Protein AF-A0A821N895-F1 (afdb_monomer_lite)

Sequence (152 aa):
YIDDVFMTTNLINEEILQQLNETMKGDPNIKITITINQALEYLDPPPQNHPGQLKTTICYKSAWEPHILPYESDHPRYIHANIISTMLVRAARLCSTVEDFDMERLSAEMILLVNGYPPKFIHKHMKNFFIQYDAMNVWTELDIETYEQLHN

Foldseek 3Di:
DDDDDDDDDPDDPVVVVVVVVVVCVPDVVDDDDDDDDQWDPDPQPIWGDDPPDTFFAGDDDPPDDLDDQAPPDPDDPVVVLVLLLVQLLVLLQGGPALVSSVVSNVVSLVSNVVSPNDNVSNVVSNVVNCVVLVNVCSVVPVDGVSSVSSND

Structure (mmCIF, N/CA/C/O backbone):
data_AF-A0A821N895-F1
#
_entry.id   AF-A0A821N895-F1
#
loop_
_atom_site.group_PDB
_atom_site.id
_atom_site.type_symbol
_atom_site.label_atom_id
_atom_site.label_alt_id
_atom_site.label_comp_id
_atom_site.label_asym_id
_atom_site.label_entity_id
_atom_site.label_seq_id
_atom_site.pdbx_PDB_ins_code
_atom_site.Cartn_x
_atom_site.Cartn_y
_atom_site.Cartn_z
_atom_site.occupancy
_atom_site.B_iso_or_equiv
_atom_site.auth_seq_id
_atom_site.auth_comp_id
_atom_site.auth_asym_id
_atom_site.auth_atom_id
_atom_site.pdbx_PDB_model_num
ATOM 1 N N . TYR A 1 1 ? 3.156 -11.337 32.342 1.00 58.84 1 TYR A N 1
ATOM 2 C CA . TYR A 1 1 ? 3.005 -11.350 30.879 1.00 58.84 1 TYR A CA 1
ATOM 3 C C . TYR A 1 1 ? 2.001 -10.260 30.543 1.00 58.84 1 TYR A C 1
ATOM 5 O O . TYR A 1 1 ? 1.066 -10.103 31.320 1.00 58.84 1 TYR A O 1
ATOM 13 N N . ILE A 1 2 ? 2.275 -9.435 29.534 1.00 68.06 2 ILE A N 1
ATOM 14 C CA . ILE A 1 2 ? 1.424 -8.307 29.127 1.00 68.06 2 ILE A CA 1
ATOM 15 C C . ILE A 1 2 ? 1.077 -8.574 27.666 1.00 68.06 2 ILE A C 1
ATOM 17 O O . ILE A 1 2 ? 1.995 -8.735 26.865 1.00 68.06 2 ILE A O 1
ATOM 21 N N . ASP A 1 3 ? -0.215 -8.666 27.371 1.00 71.94 3 ASP A N 1
ATOM 22 C CA . ASP A 1 3 ? -0.749 -8.771 26.016 1.00 71.94 3 ASP A CA 1
ATOM 23 C C . ASP A 1 3 ? -1.482 -7.481 25.673 1.00 71.94 3 ASP A C 1
ATOM 25 O O . ASP A 1 3 ? -2.234 -6.958 26.500 1.00 71.94 3 ASP A O 1
ATOM 29 N N . ASP A 1 4 ? -1.317 -7.025 24.436 1.00 71.38 4 ASP A N 1
ATOM 30 C CA . ASP A 1 4 ? -2.094 -5.924 23.883 1.00 71.38 4 ASP A CA 1
ATOM 31 C C . ASP A 1 4 ? -3.211 -6.491 23.001 1.00 71.38 4 ASP A C 1
ATOM 33 O O . ASP A 1 4 ? -2.966 -7.215 22.031 1.00 71.38 4 ASP A O 1
ATOM 37 N N . VAL A 1 5 ? -4.456 -6.130 23.306 1.00 73.06 5 VAL A N 1
ATOM 38 C CA . VAL A 1 5 ? -5.637 -6.554 22.545 1.00 73.06 5 VAL A CA 1
ATOM 39 C C . VAL A 1 5 ? -6.295 -5.335 21.918 1.00 73.06 5 VAL A C 1
ATOM 41 O O . VAL A 1 5 ? -6.630 -4.376 22.612 1.00 73.06 5 VAL A O 1
ATOM 44 N N . PHE A 1 6 ? -6.517 -5.394 20.607 1.00 74.31 6 PHE A N 1
ATOM 45 C CA . PHE A 1 6 ? -7.338 -4.425 19.895 1.00 74.31 6 PHE A CA 1
ATOM 46 C C . PHE A 1 6 ? -8.765 -4.930 19.745 1.00 74.31 6 PHE A C 1
ATOM 48 O O . PHE A 1 6 ? -8.996 -6.088 19.396 1.00 74.31 6 PHE A O 1
ATOM 55 N N . MET A 1 7 ? -9.725 -4.042 19.988 1.00 76.25 7 MET A N 1
ATOM 56 C CA . MET A 1 7 ? -11.141 -4.342 19.854 1.00 76.25 7 MET A CA 1
ATOM 57 C C . MET A 1 7 ? -11.895 -3.126 19.333 1.00 76.25 7 MET A C 1
ATOM 59 O O . MET A 1 7 ? -11.613 -1.989 19.709 1.00 76.25 7 MET A O 1
ATOM 63 N N . THR A 1 8 ? -12.904 -3.384 18.509 1.00 78.00 8 THR A N 1
ATOM 64 C CA . THR A 1 8 ? -13.850 -2.383 18.014 1.00 78.00 8 THR A CA 1
ATOM 65 C C . THR A 1 8 ? -15.252 -2.770 18.436 1.00 78.00 8 THR A C 1
ATOM 67 O O . THR A 1 8 ? -15.594 -3.952 18.450 1.00 78.00 8 THR A O 1
ATOM 70 N N . THR A 1 9 ? -16.073 -1.786 18.785 1.00 79.00 9 THR A N 1
ATOM 71 C CA . THR A 1 9 ? -17.442 -2.016 19.246 1.00 79.00 9 THR A CA 1
ATOM 72 C C . THR A 1 9 ? -18.382 -0.947 18.704 1.00 79.00 9 THR A C 1
ATOM 74 O O . THR A 1 9 ? -17.972 0.191 18.490 1.00 79.00 9 THR A O 1
ATOM 77 N N . ASN A 1 10 ? -19.643 -1.330 18.505 1.00 81.69 10 ASN A N 1
ATOM 78 C CA . ASN A 1 10 ? -20.738 -0.411 18.182 1.00 81.69 10 ASN A CA 1
ATOM 79 C C . ASN A 1 10 ? -21.443 0.120 19.444 1.00 81.69 10 ASN A C 1
ATOM 81 O O . ASN A 1 10 ? -22.390 0.894 19.331 1.00 81.69 10 ASN A O 1
ATOM 85 N N . LEU A 1 11 ? -21.020 -0.326 20.632 1.00 81.94 11 LEU A N 1
ATOM 86 C CA . LEU A 1 11 ? -21.529 0.164 21.911 1.00 81.94 11 LEU A CA 1
ATOM 87 C C . LEU A 1 11 ? -21.064 1.599 22.158 1.00 81.94 11 LEU A C 1
ATOM 89 O O . LEU A 1 11 ? -19.970 1.992 21.743 1.00 81.94 11 LEU A O 1
ATOM 93 N N . ILE A 1 12 ? -21.867 2.369 22.890 1.00 84.81 12 ILE A N 1
ATOM 94 C CA . ILE A 1 12 ? -21.428 3.690 23.345 1.00 84.81 12 ILE A CA 1
ATOM 95 C C . ILE A 1 12 ? -20.381 3.547 24.459 1.00 84.81 12 ILE A C 1
ATOM 97 O O . ILE A 1 12 ? -20.325 2.535 25.161 1.00 84.81 12 ILE A O 1
ATOM 101 N N . ASN A 1 13 ? -19.561 4.585 24.648 1.00 82.00 13 ASN A N 1
ATOM 102 C CA . ASN A 1 13 ? -18.443 4.567 25.600 1.00 82.00 13 ASN A CA 1
ATOM 103 C C . ASN A 1 13 ? -18.850 4.134 27.020 1.00 82.00 13 ASN A C 1
ATOM 105 O O . ASN A 1 13 ? -18.102 3.417 27.678 1.00 82.00 13 ASN A O 1
ATOM 109 N N . GLU A 1 14 ? -20.027 4.544 27.495 1.00 85.31 14 GLU A N 1
ATOM 110 C CA . GLU A 1 14 ? -20.506 4.193 28.838 1.00 85.31 14 GLU A CA 1
ATOM 111 C C . GLU A 1 14 ? -20.782 2.690 28.983 1.00 85.31 14 GLU A C 1
ATOM 113 O O . GLU A 1 14 ? -20.350 2.075 29.959 1.00 85.31 14 GLU A O 1
ATOM 118 N N . GLU A 1 15 ? -21.428 2.079 27.987 1.00 86.94 15 GLU A N 1
ATOM 119 C CA . GLU A 1 15 ? -21.779 0.655 27.991 1.00 86.94 15 GLU A CA 1
ATOM 120 C C . GLU A 1 15 ? -20.531 -0.229 27.935 1.00 86.94 15 GLU A C 1
ATOM 122 O O . GLU A 1 15 ? -20.416 -1.200 28.689 1.00 86.94 15 GLU A O 1
ATOM 127 N N . ILE A 1 16 ? -19.562 0.122 27.081 1.00 84.62 16 ILE A N 1
ATOM 128 C CA . ILE A 1 16 ? -18.324 -0.654 26.980 1.00 84.62 16 ILE A CA 1
ATOM 129 C C . ILE A 1 16 ? -17.471 -0.516 28.243 1.00 84.62 16 ILE A C 1
ATOM 131 O O . ILE A 1 16 ? -16.934 -1.509 28.732 1.00 84.62 16 ILE A O 1
ATOM 135 N N . LEU A 1 17 ? -17.389 0.683 28.830 1.00 84.12 17 LEU A N 1
ATOM 136 C CA . LEU A 1 17 ? -16.686 0.879 30.097 1.00 84.12 17 LEU A CA 1
ATOM 137 C C . LEU A 1 17 ? -17.340 0.077 31.221 1.00 84.12 17 LEU A C 1
ATOM 139 O O . LEU A 1 17 ? -16.628 -0.496 32.046 1.00 84.12 17 LEU A O 1
ATOM 143 N N . GLN A 1 18 ? -18.671 -0.001 31.259 1.00 86.75 18 GLN A N 1
ATOM 144 C CA . GLN A 1 18 ? -19.367 -0.824 32.242 1.00 86.75 18 GLN A CA 1
ATOM 145 C C . GLN A 1 18 ? -18.990 -2.307 32.098 1.00 86.75 18 GLN A C 1
ATOM 147 O O . GLN A 1 18 ? -18.559 -2.914 33.080 1.00 86.75 18 GLN A O 1
ATOM 152 N N . GLN A 1 19 ? -19.074 -2.871 30.890 1.00 84.19 19 GLN A N 1
ATOM 153 C CA . GLN A 1 19 ? -18.736 -4.281 30.650 1.00 84.19 19 GLN A CA 1
ATOM 154 C C . GLN A 1 19 ? -17.268 -4.602 30.964 1.00 84.19 19 GLN A C 1
ATOM 156 O O . GLN A 1 19 ? -16.964 -5.629 31.581 1.00 84.19 19 GLN A O 1
ATOM 161 N N . LEU A 1 20 ? -16.343 -3.716 30.583 1.00 81.75 20 LEU A N 1
ATOM 162 C CA . LEU A 1 20 ? -14.919 -3.900 30.863 1.00 81.75 20 LEU A CA 1
ATOM 163 C C . LEU A 1 20 ? -14.644 -3.857 32.373 1.00 81.75 20 LEU A C 1
ATOM 165 O O . LEU A 1 20 ? -13.942 -4.723 32.894 1.00 81.75 20 LEU A O 1
ATOM 169 N N . ASN A 1 21 ? -15.262 -2.921 33.098 1.00 82.25 21 ASN A N 1
ATOM 170 C CA . ASN A 1 21 ? -15.136 -2.828 34.553 1.00 82.25 21 ASN A CA 1
ATOM 171 C C . ASN A 1 21 ? -15.739 -4.038 35.284 1.00 82.25 21 ASN A C 1
ATOM 173 O O . ASN A 1 21 ? -15.199 -4.467 36.302 1.00 82.25 21 ASN A O 1
ATOM 177 N N . GLU A 1 22 ? -16.851 -4.592 34.800 1.00 83.44 22 GLU A N 1
ATOM 178 C CA . GLU A 1 22 ? -17.429 -5.827 35.345 1.00 83.44 22 GLU A CA 1
ATOM 179 C C . GLU A 1 22 ? -16.489 -7.019 35.141 1.00 83.44 22 GLU A C 1
ATOM 181 O O . GLU A 1 22 ? -16.247 -7.779 36.079 1.00 83.44 22 GLU A O 1
ATOM 186 N N . THR A 1 23 ? -15.875 -7.122 33.962 1.00 75.69 23 THR A N 1
ATOM 187 C CA . THR A 1 23 ? -14.899 -8.173 33.641 1.00 75.69 23 THR A CA 1
ATOM 188 C C . THR A 1 23 ? -13.651 -8.077 34.530 1.00 75.69 23 THR A C 1
ATOM 190 O O . THR A 1 23 ? -13.171 -9.093 35.034 1.00 75.69 23 THR A O 1
ATOM 193 N N . MET A 1 24 ? -13.168 -6.862 34.824 1.00 73.25 24 MET A N 1
ATOM 194 C CA . MET A 1 24 ? -12.023 -6.629 35.722 1.00 73.25 24 MET A CA 1
ATOM 195 C C . MET A 1 24 ? -12.270 -7.062 37.174 1.00 73.25 24 MET A C 1
ATOM 197 O O . MET A 1 24 ? -11.316 -7.303 37.909 1.00 73.25 24 MET A O 1
ATOM 201 N N . LYS A 1 25 ? -13.529 -7.174 37.616 1.00 77.62 25 LYS A N 1
ATOM 202 C CA . LYS A 1 25 ? -13.851 -7.640 38.977 1.00 77.62 25 LYS A CA 1
ATOM 203 C C . LYS A 1 25 ? -13.688 -9.153 39.147 1.00 77.62 25 LYS A C 1
ATOM 205 O O . LYS A 1 25 ? -13.682 -9.620 40.283 1.00 77.62 25 LYS A O 1
ATOM 210 N N . GLY A 1 26 ? -13.592 -9.910 38.050 1.00 72.12 26 GLY A N 1
ATOM 211 C CA . GLY A 1 26 ? -13.574 -11.373 38.068 1.00 72.12 26 GLY A CA 1
ATOM 212 C C . GLY A 1 26 ? -12.268 -11.997 38.570 1.00 72.12 26 GLY A C 1
ATOM 213 O O . GLY A 1 26 ? -12.316 -13.069 39.169 1.00 72.12 26 GLY A O 1
ATOM 214 N N . ASP A 1 27 ? -11.120 -11.336 38.375 1.00 76.31 27 ASP A N 1
ATOM 215 C CA . ASP A 1 27 ? -9.809 -11.840 38.809 1.00 76.31 27 ASP A CA 1
ATOM 216 C C . ASP A 1 27 ? -8.921 -10.698 39.352 1.00 76.31 27 ASP A C 1
ATOM 218 O O . ASP A 1 27 ? -8.523 -9.814 38.591 1.00 76.31 27 ASP A O 1
ATOM 222 N N . PRO A 1 28 ? -8.558 -10.706 40.650 1.00 76.88 28 PRO A N 1
ATOM 223 C CA . PRO A 1 28 ? -7.736 -9.660 41.261 1.00 76.88 28 PRO A CA 1
ATOM 224 C C . PRO A 1 28 ? -6.291 -9.602 40.733 1.00 76.88 28 PRO A C 1
ATOM 226 O O . PRO A 1 28 ? -5.586 -8.627 41.004 1.00 76.88 28 PRO A O 1
ATOM 229 N N . ASN A 1 29 ? -5.830 -10.618 39.997 1.00 77.12 29 ASN A N 1
ATOM 230 C CA . ASN A 1 29 ? -4.493 -10.654 39.405 1.00 77.12 29 ASN A CA 1
ATOM 231 C C . ASN A 1 29 ? -4.437 -10.035 37.999 1.00 77.12 29 ASN A C 1
ATOM 233 O O . ASN A 1 29 ? -3.339 -9.779 37.499 1.00 77.12 29 ASN A O 1
ATOM 237 N N . ILE A 1 30 ? -5.585 -9.772 37.364 1.00 69.00 30 ILE A N 1
ATOM 238 C CA . ILE A 1 30 ? -5.654 -9.186 36.023 1.00 69.00 30 ILE A CA 1
ATOM 239 C C . ILE A 1 30 ? -5.824 -7.669 36.145 1.00 69.00 30 ILE A C 1
ATOM 241 O O . ILE A 1 30 ? -6.827 -7.168 36.647 1.00 69.00 30 ILE A O 1
ATOM 245 N N . LYS A 1 31 ? -4.836 -6.914 35.655 1.00 72.75 31 LYS A N 1
ATOM 246 C CA . LYS A 1 31 ? -4.907 -5.450 35.540 1.00 72.75 31 LYS A CA 1
ATOM 247 C C . LYS A 1 31 ? -5.089 -5.078 34.075 1.00 72.75 31 LYS A C 1
ATOM 249 O O . LYS A 1 31 ? -4.169 -5.264 33.286 1.00 72.75 31 LYS A O 1
ATOM 254 N N . ILE A 1 32 ? -6.260 -4.552 33.732 1.00 71.00 32 ILE A N 1
ATOM 255 C CA . ILE A 1 32 ? -6.568 -4.056 32.388 1.00 71.00 32 ILE A CA 1
ATOM 256 C C . ILE A 1 32 ? -6.416 -2.533 32.391 1.00 71.00 32 ILE A C 1
ATOM 258 O O . ILE A 1 32 ? -7.019 -1.851 33.218 1.00 71.00 32 ILE A O 1
ATOM 262 N N . THR A 1 33 ? -5.617 -2.005 31.467 1.00 72.50 33 THR A N 1
ATOM 263 C CA . THR A 1 33 ? -5.529 -0.567 31.183 1.00 72.50 33 THR A CA 1
ATOM 264 C C . THR A 1 33 ? -6.283 -0.306 29.887 1.00 72.50 33 THR A C 1
ATOM 266 O O . THR A 1 33 ? -5.994 -0.938 28.877 1.00 72.50 33 THR A O 1
ATOM 269 N N . ILE A 1 34 ? -7.258 0.602 29.911 1.00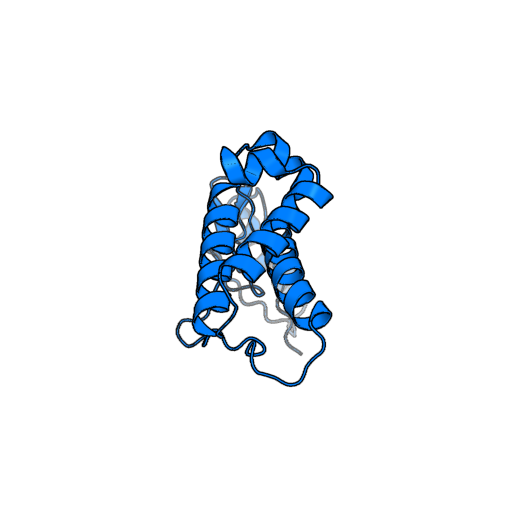 72.69 34 ILE A N 1
ATOM 270 C CA . ILE A 1 34 ? -8.124 0.882 28.759 1.00 72.69 34 ILE A CA 1
ATOM 271 C C . ILE A 1 34 ? -7.762 2.257 28.204 1.00 72.69 34 ILE A C 1
ATOM 273 O O . ILE A 1 34 ? -7.676 3.235 28.946 1.00 72.69 34 ILE A O 1
ATOM 277 N N . THR A 1 35 ? -7.569 2.347 26.893 1.00 72.38 35 THR A N 1
ATOM 278 C CA . THR A 1 35 ? -7.414 3.617 26.177 1.00 72.38 35 THR A CA 1
ATOM 279 C C . THR A 1 35 ? -8.408 3.640 25.026 1.00 72.38 35 THR A C 1
ATOM 281 O O . THR A 1 35 ? -8.399 2.749 24.184 1.00 72.38 35 THR A O 1
ATOM 284 N N . ILE A 1 36 ? -9.288 4.642 25.011 1.00 72.19 36 ILE A N 1
ATOM 285 C CA . ILE A 1 36 ? -10.308 4.822 23.973 1.00 72.19 36 ILE A CA 1
ATOM 286 C C . ILE A 1 36 ? -9.898 6.030 23.139 1.00 72.19 36 ILE A C 1
ATOM 288 O O . ILE A 1 36 ? -9.944 7.151 23.635 1.00 72.19 36 ILE A O 1
ATOM 292 N N . ASN A 1 37 ? -9.511 5.800 21.886 1.00 68.06 37 ASN A N 1
ATOM 293 C CA . ASN A 1 37 ? -9.118 6.843 20.940 1.00 68.06 37 ASN A CA 1
ATOM 294 C C . ASN A 1 37 ? -9.715 6.564 19.551 1.00 68.06 37 ASN A C 1
ATOM 296 O O . ASN A 1 37 ? -10.085 5.435 19.238 1.00 68.06 37 ASN A O 1
ATOM 300 N N . GLN A 1 38 ? -9.775 7.596 18.702 1.00 63.44 38 GLN A N 1
ATOM 301 C CA . GLN A 1 38 ? -10.168 7.468 17.287 1.00 63.44 38 GLN A CA 1
ATOM 302 C C . GLN A 1 38 ? -9.048 6.902 16.398 1.00 63.44 38 GLN A C 1
ATOM 304 O O . GLN A 1 38 ? -9.321 6.401 15.312 1.00 63.44 38 GLN A O 1
ATOM 309 N N . ALA A 1 39 ? -7.803 6.968 16.867 1.00 59.59 39 ALA A N 1
ATOM 310 C CA . 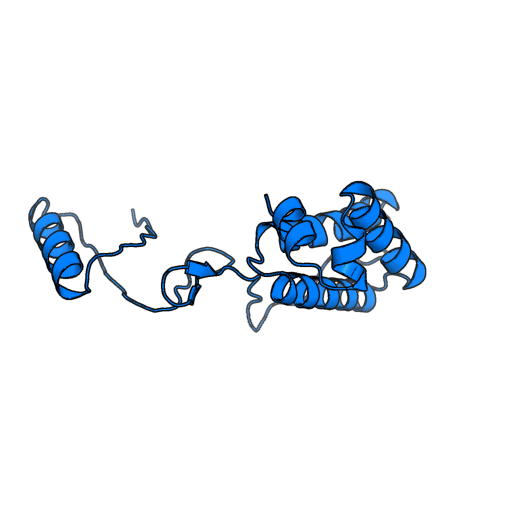ALA A 1 39 ? -6.636 6.337 16.269 1.00 59.59 39 ALA A CA 1
ATOM 311 C C . ALA A 1 39 ? -5.826 5.686 17.393 1.00 59.59 39 ALA A C 1
ATOM 313 O O . ALA A 1 39 ? -5.658 6.288 18.459 1.00 59.59 39 ALA A O 1
ATOM 314 N N . LEU A 1 40 ? -5.354 4.461 17.180 1.00 65.06 40 LEU A N 1
ATOM 315 C CA . LEU A 1 40 ? -4.605 3.719 18.191 1.00 65.06 40 LEU A CA 1
ATOM 316 C C . LEU A 1 40 ? -3.305 3.211 17.582 1.00 65.06 40 LEU A C 1
ATOM 318 O O . LEU A 1 40 ? -3.331 2.602 16.519 1.00 65.06 40 LEU A O 1
ATOM 322 N N . GLU A 1 41 ? -2.179 3.436 18.257 1.00 59.25 41 GLU A N 1
ATOM 323 C CA . GLU A 1 41 ? -0.896 2.825 17.894 1.00 59.25 41 GLU A CA 1
ATOM 324 C C . GLU A 1 41 ? -0.934 1.328 18.244 1.00 59.25 41 GLU A C 1
ATOM 326 O O . GLU A 1 41 ? -0.391 0.892 19.256 1.00 59.25 41 GLU A O 1
ATOM 331 N N . TYR A 1 42 ? -1.651 0.543 17.437 1.00 58.75 42 TYR A N 1
ATOM 332 C CA . TYR A 1 42 ? -1.786 -0.903 17.585 1.00 58.75 42 TYR A CA 1
ATOM 333 C C . TYR A 1 42 ? -1.366 -1.602 16.295 1.00 58.75 42 TYR A C 1
ATOM 335 O O . TYR A 1 42 ? -2.118 -1.596 15.322 1.00 58.75 42 TYR A O 1
ATOM 343 N N . LEU A 1 43 ? -0.183 -2.226 16.328 1.00 57.22 43 LEU A N 1
ATOM 344 C CA . LEU A 1 43 ? 0.506 -2.827 15.178 1.00 57.22 43 LEU A CA 1
ATOM 345 C C . LEU A 1 43 ? 0.844 -1.804 14.069 1.00 57.22 43 LEU A C 1
ATOM 347 O O . LEU A 1 43 ? 0.267 -0.727 13.980 1.00 57.22 43 LEU A O 1
ATOM 351 N N . ASP A 1 44 ? 1.842 -2.121 13.239 1.00 55.28 44 ASP A N 1
ATOM 352 C CA . ASP A 1 44 ? 2.221 -1.285 12.092 1.00 55.28 44 ASP A CA 1
ATOM 353 C C . ASP A 1 44 ? 1.497 -1.813 10.833 1.00 55.28 44 ASP A C 1
ATOM 355 O O . ASP A 1 44 ? 1.942 -2.828 10.277 1.00 55.28 44 ASP A O 1
ATOM 359 N N . PRO A 1 45 ? 0.416 -1.166 10.341 1.00 55.06 45 PRO A N 1
ATOM 360 C CA . PRO A 1 45 ? -0.043 0.192 10.660 1.00 55.06 45 PRO A CA 1
ATOM 361 C C . PRO A 1 45 ? -1.220 0.333 11.654 1.00 55.06 45 PRO A C 1
ATOM 363 O O . PRO A 1 45 ? -2.063 -0.562 11.734 1.00 55.06 45 PRO A O 1
ATOM 366 N N . PRO A 1 46 ? -1.343 1.507 12.314 1.00 56.25 46 PRO A N 1
ATOM 367 C CA . PRO A 1 46 ? -2.386 1.802 13.284 1.00 56.25 46 PRO A CA 1
ATOM 368 C C . PRO A 1 46 ? -3.777 1.917 12.634 1.00 56.25 46 PRO A C 1
ATOM 370 O O . PRO A 1 46 ? -3.935 2.624 11.632 1.00 56.25 46 PRO A O 1
ATOM 373 N N . PRO A 1 47 ? -4.812 1.295 13.219 1.00 59.16 47 PRO A N 1
ATOM 374 C CA . PRO A 1 47 ? -6.189 1.475 12.782 1.00 59.16 47 PRO A CA 1
ATOM 375 C C . PRO A 1 47 ? -6.713 2.878 13.131 1.00 59.16 47 PRO A C 1
ATOM 377 O O . PRO A 1 47 ? -6.559 3.363 14.256 1.00 59.16 47 PRO A O 1
ATOM 380 N N . GLN A 1 48 ? -7.380 3.516 12.168 1.00 60.97 48 GLN A N 1
ATOM 381 C CA . GLN A 1 48 ? -8.105 4.779 12.320 1.00 60.97 48 GLN A CA 1
ATOM 382 C C . GLN A 1 48 ? -9.605 4.536 12.147 1.00 60.97 48 GLN A C 1
ATOM 384 O O . GLN A 1 48 ? -10.029 3.830 11.238 1.00 60.97 48 GLN A O 1
ATOM 389 N N . ASN A 1 49 ? -10.433 5.126 13.004 1.00 62.38 49 ASN A N 1
ATOM 390 C CA . ASN A 1 49 ? -11.885 5.057 12.875 1.00 62.38 49 ASN A CA 1
ATOM 391 C C . ASN A 1 49 ? -12.400 6.293 12.125 1.00 62.38 49 ASN A C 1
ATOM 393 O O . ASN A 1 49 ? -12.461 7.388 12.687 1.00 62.38 49 ASN A O 1
ATOM 397 N N . HIS A 1 50 ? -12.798 6.109 10.869 1.00 60.91 50 HIS A N 1
ATOM 398 C CA . HIS A 1 50 ? -13.654 7.055 10.150 1.00 60.91 50 HIS A CA 1
ATOM 399 C C . HIS A 1 50 ? -15.099 6.628 10.392 1.00 60.91 50 HIS A C 1
ATOM 401 O O . HIS A 1 50 ? -15.346 5.442 10.326 1.00 60.91 50 HIS A O 1
ATOM 407 N N . PRO A 1 51 ? -16.057 7.523 10.677 1.00 60.88 51 PRO A N 1
ATOM 408 C CA . PRO A 1 51 ? -17.330 7.229 11.360 1.00 60.88 51 PRO A CA 1
ATOM 409 C C . PRO A 1 51 ? -17.989 5.870 11.011 1.00 60.88 51 PRO A C 1
ATOM 411 O O . PRO A 1 51 ? -18.855 5.797 10.142 1.00 60.88 51 PRO A O 1
ATOM 414 N N . GLY A 1 52 ? -17.601 4.801 11.728 1.00 62.56 52 GLY A N 1
ATOM 415 C CA . GLY A 1 52 ? -18.137 3.437 11.575 1.00 62.56 52 GLY A CA 1
ATOM 416 C C . GLY A 1 52 ? -17.346 2.472 10.672 1.00 62.56 52 GLY A C 1
ATOM 417 O O . GLY A 1 52 ? -17.760 1.328 10.512 1.00 62.56 52 GLY A O 1
ATOM 418 N N . GLN A 1 53 ? -16.218 2.893 10.104 1.00 64.31 53 GLN A N 1
ATOM 419 C CA . GLN A 1 53 ? -15.322 2.115 9.249 1.00 64.31 53 GLN A CA 1
ATOM 420 C C . GLN A 1 53 ? -13.874 2.218 9.741 1.00 64.31 53 GLN A C 1
ATOM 422 O O . GLN A 1 53 ? -13.334 3.301 9.985 1.00 64.31 53 GLN A O 1
ATOM 427 N N . LEU A 1 54 ? -13.229 1.060 9.861 1.00 69.94 54 LEU A N 1
ATOM 428 C CA . LEU A 1 54 ? -11.797 0.975 10.112 1.00 69.94 54 LEU A CA 1
ATOM 429 C C . LEU A 1 54 ? -11.050 1.320 8.831 1.00 69.94 54 LEU A C 1
ATOM 431 O O . LEU A 1 54 ? -11.158 0.611 7.836 1.00 69.94 54 LEU A O 1
ATOM 435 N N . LYS A 1 55 ? -10.285 2.402 8.887 1.00 71.00 55 LYS A N 1
ATOM 436 C CA . LYS A 1 55 ? -9.329 2.806 7.871 1.00 71.00 55 LYS A CA 1
ATOM 437 C C . LYS A 1 55 ? -7.928 2.449 8.353 1.00 71.00 55 LYS A C 1
ATOM 439 O O . LYS A 1 55 ? -7.531 2.828 9.454 1.00 71.00 55 LYS A O 1
ATOM 444 N N . THR A 1 56 ? -7.166 1.751 7.531 1.00 70.94 56 THR A N 1
ATOM 445 C CA . THR A 1 56 ? -5.745 1.485 7.750 1.00 70.94 56 THR A CA 1
ATOM 446 C C . THR A 1 56 ? -4.934 2.148 6.641 1.00 70.94 56 THR A C 1
ATOM 448 O O . THR A 1 56 ? -5.368 2.240 5.494 1.00 70.94 56 THR A O 1
ATOM 451 N N . THR A 1 57 ? -3.760 2.662 6.996 1.00 69.94 57 THR A N 1
ATOM 452 C CA . THR A 1 57 ? -2.813 3.315 6.076 1.00 69.94 57 THR A CA 1
ATOM 453 C C . THR A 1 57 ? -1.404 2.999 6.530 1.00 69.94 57 THR A C 1
ATOM 455 O O . THR A 1 57 ? -1.178 2.973 7.733 1.00 69.94 57 THR A O 1
ATOM 458 N N . ILE A 1 58 ? -0.428 2.832 5.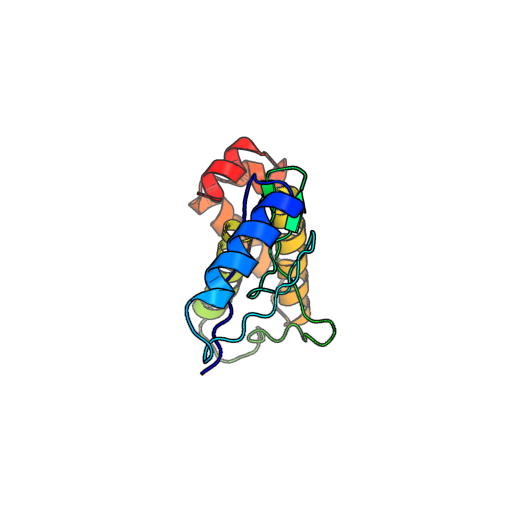640 1.00 71.31 58 ILE A N 1
ATOM 459 C CA . ILE A 1 58 ? 0.957 2.585 6.071 1.00 71.31 58 ILE A CA 1
ATOM 460 C C . ILE A 1 58 ? 1.478 3.767 6.905 1.00 71.31 58 ILE A C 1
ATOM 462 O O . ILE A 1 58 ? 1.484 4.909 6.453 1.00 71.31 58 ILE A O 1
ATOM 466 N N . CYS A 1 59 ? 1.926 3.493 8.134 1.00 63.75 59 CYS A N 1
ATOM 467 C CA . CYS A 1 59 ? 2.554 4.494 8.990 1.00 63.75 59 CYS A CA 1
ATOM 468 C C . CYS A 1 59 ? 4.069 4.327 8.997 1.00 63.75 59 CYS A C 1
ATOM 470 O O . CYS A 1 59 ? 4.607 3.254 9.275 1.00 63.75 59 CYS A O 1
ATOM 472 N N . TYR A 1 60 ? 4.752 5.433 8.726 1.00 67.12 60 TYR A N 1
ATOM 473 C CA . TYR A 1 60 ? 6.195 5.555 8.836 1.00 67.12 60 TYR A CA 1
ATOM 474 C C . TYR A 1 60 ? 6.531 6.256 10.148 1.00 67.12 60 TYR A C 1
ATOM 476 O O . TYR A 1 60 ? 6.013 7.335 10.436 1.00 67.12 60 TYR A O 1
ATOM 484 N N . LYS A 1 61 ? 7.406 5.658 10.962 1.00 66.50 61 LYS A N 1
ATOM 485 C CA . LYS A 1 61 ? 7.929 6.333 12.160 1.00 66.50 61 LYS A CA 1
ATOM 486 C C . LYS A 1 61 ? 8.702 7.582 11.724 1.00 66.50 61 LYS A C 1
ATOM 488 O O . LYS A 1 61 ? 9.374 7.555 10.700 1.00 66.50 61 LYS A O 1
ATOM 493 N N . SER A 1 62 ? 8.660 8.664 12.502 1.00 56.47 62 SER A N 1
ATOM 494 C CA . SER A 1 62 ? 9.309 9.938 12.126 1.00 56.47 62 SER A CA 1
ATOM 495 C C . SER A 1 62 ? 10.830 9.838 11.932 1.00 56.47 62 SER A C 1
ATOM 497 O O . SER A 1 62 ? 11.410 10.656 11.226 1.00 56.47 62 SER A O 1
ATOM 499 N N . ALA A 1 63 ? 11.468 8.827 12.530 1.00 60.41 63 ALA A N 1
ATOM 500 C CA . ALA A 1 63 ? 12.885 8.502 12.366 1.00 60.41 63 ALA A CA 1
ATOM 501 C C . ALA A 1 63 ? 13.138 7.358 11.362 1.00 60.41 63 ALA A C 1
ATOM 503 O O . ALA A 1 63 ? 14.218 6.773 11.356 1.00 60.41 63 ALA A O 1
ATOM 504 N N . TRP A 1 64 ? 12.135 6.968 10.571 1.00 67.19 64 TRP A N 1
ATOM 505 C CA . TRP A 1 64 ? 12.274 5.887 9.604 1.00 67.19 64 TRP A CA 1
ATOM 506 C C . TRP A 1 64 ? 13.087 6.358 8.401 1.00 67.19 64 TRP A C 1
ATOM 508 O O . TRP A 1 64 ? 12.659 7.224 7.639 1.00 67.19 64 TRP A O 1
ATOM 518 N N . GLU A 1 65 ? 14.260 5.762 8.224 1.00 67.75 65 GLU A N 1
ATOM 519 C CA . GLU A 1 65 ? 15.030 5.924 7.003 1.00 67.75 65 GLU A CA 1
ATOM 520 C C . GLU A 1 65 ? 14.548 4.903 5.961 1.00 67.75 65 GLU A C 1
ATOM 522 O O . GLU A 1 65 ? 14.383 3.722 6.286 1.00 67.75 65 GLU A O 1
ATOM 527 N N . PRO A 1 66 ? 14.344 5.313 4.697 1.00 68.69 66 PRO A N 1
ATOM 528 C CA . PRO A 1 66 ? 13.830 4.450 3.639 1.00 68.69 66 PRO A CA 1
ATOM 529 C C . PRO A 1 66 ? 14.912 3.505 3.100 1.00 68.69 66 PRO A C 1
ATOM 531 O O . PRO A 1 66 ? 15.249 3.518 1.918 1.00 68.69 66 PRO A O 1
ATOM 534 N N . HIS A 1 67 ? 15.527 2.718 3.976 1.00 69.44 67 HIS A N 1
ATOM 535 C CA . HIS A 1 67 ? 16.628 1.823 3.643 1.00 69.44 67 HIS A CA 1
ATOM 536 C C . HIS A 1 67 ? 16.083 0.503 3.102 1.00 69.44 67 HIS A C 1
ATOM 538 O O . HIS A 1 67 ? 15.863 -0.462 3.834 1.00 69.44 67 HIS A O 1
ATOM 544 N N . ILE A 1 68 ? 15.855 0.474 1.792 1.00 89.06 68 ILE A N 1
ATOM 545 C CA . ILE A 1 68 ? 15.690 -0.768 1.035 1.00 89.06 68 ILE A CA 1
ATOM 546 C C . ILE A 1 68 ? 17.033 -1.162 0.413 1.00 89.06 68 ILE A C 1
ATOM 548 O O . ILE A 1 68 ? 17.997 -0.402 0.448 1.00 89.06 68 ILE A O 1
ATOM 552 N N . LEU A 1 69 ? 17.112 -2.359 -0.171 1.00 92.81 69 LEU A N 1
ATOM 553 C CA . LEU A 1 69 ? 18.319 -2.806 -0.865 1.00 92.81 69 LEU A CA 1
ATOM 554 C C . LEU A 1 69 ? 18.684 -1.823 -1.999 1.00 92.81 69 LEU A C 1
ATOM 556 O O . LEU A 1 69 ? 17.885 -1.702 -2.935 1.00 92.81 69 LEU A O 1
ATOM 560 N N . PRO A 1 70 ? 19.865 -1.173 -1.977 1.00 94.56 70 PRO A N 1
ATOM 561 C CA . PRO A 1 70 ? 20.285 -0.257 -3.038 1.00 94.56 70 PRO A CA 1
ATOM 562 C C . PRO A 1 70 ? 20.415 -0.960 -4.390 1.00 94.56 70 PRO A C 1
ATOM 564 O O . PRO A 1 70 ? 20.826 -2.119 -4.451 1.00 94.56 70 PRO A O 1
ATOM 567 N N . TYR A 1 71 ? 20.115 -0.262 -5.487 1.00 95.44 71 TYR A N 1
ATOM 568 C CA . TYR A 1 71 ? 20.111 -0.869 -6.828 1.00 95.44 71 TYR A CA 1
ATOM 569 C C . TYR A 1 71 ? 21.492 -1.322 -7.332 1.00 95.44 71 TYR A C 1
ATOM 571 O O . TYR A 1 71 ? 21.582 -2.242 -8.147 1.00 95.44 71 TYR A O 1
ATOM 579 N N . GLU A 1 72 ? 22.557 -0.681 -6.846 1.00 93.31 72 GLU A N 1
ATOM 580 C CA . GLU A 1 72 ? 23.957 -1.012 -7.162 1.00 93.31 72 GLU A CA 1
ATOM 581 C C . GLU A 1 72 ? 24.500 -2.187 -6.336 1.00 93.31 72 GLU A C 1
ATOM 583 O O . GLU A 1 72 ? 25.653 -2.584 -6.489 1.00 93.31 72 GLU A O 1
ATOM 588 N N . SER A 1 73 ? 23.691 -2.746 -5.434 1.00 94.00 73 SER A N 1
ATOM 589 C CA . SER A 1 73 ? 24.081 -3.938 -4.692 1.00 94.00 73 SER A CA 1
ATOM 590 C C . SER A 1 73 ? 24.243 -5.140 -5.630 1.00 94.00 73 SER A C 1
ATOM 592 O O . SER A 1 73 ? 23.499 -5.280 -6.600 1.00 94.00 73 SER A O 1
ATOM 594 N N . ASP A 1 74 ? 25.179 -6.038 -5.315 1.00 95.12 74 ASP A N 1
ATOM 595 C CA . ASP A 1 74 ? 25.457 -7.251 -6.097 1.00 95.12 74 ASP A CA 1
ATOM 596 C C . ASP A 1 74 ? 24.397 -8.338 -5.847 1.00 95.12 74 ASP A C 1
ATOM 598 O O . ASP A 1 74 ? 24.650 -9.385 -5.253 1.00 95.12 74 ASP A O 1
ATOM 602 N N . HIS A 1 75 ? 23.158 -8.042 -6.236 1.00 95.00 75 HIS A N 1
ATOM 603 C CA . HIS A 1 75 ? 22.029 -8.953 -6.144 1.00 95.00 75 HIS A CA 1
ATOM 604 C C . HIS A 1 75 ? 21.398 -9.167 -7.524 1.00 95.00 75 HIS A C 1
ATOM 606 O O . HIS A 1 75 ? 21.396 -8.279 -8.384 1.00 95.00 75 HIS A O 1
ATOM 612 N N . PRO A 1 76 ? 20.804 -10.347 -7.767 1.00 96.31 76 PRO A N 1
ATOM 613 C CA . PRO A 1 76 ? 20.094 -10.600 -9.010 1.00 96.31 76 PRO A CA 1
ATOM 614 C C . PRO A 1 76 ? 18.984 -9.574 -9.270 1.00 96.31 76 PRO A C 1
ATOM 616 O O . PRO A 1 76 ? 18.224 -9.210 -8.373 1.00 96.31 76 PRO A O 1
ATOM 619 N N . ARG A 1 77 ? 18.798 -9.178 -10.538 1.00 93.50 77 ARG A N 1
ATOM 620 C CA . ARG A 1 77 ? 17.776 -8.187 -10.938 1.00 93.50 77 ARG A CA 1
ATOM 621 C C . ARG A 1 77 ? 16.349 -8.551 -10.520 1.00 93.50 77 ARG A C 1
ATOM 623 O O . ARG A 1 77 ? 15.546 -7.652 -10.285 1.00 93.50 77 ARG A O 1
ATOM 630 N N . TYR A 1 78 ? 16.034 -9.839 -10.392 1.00 95.50 78 TYR A N 1
ATOM 631 C CA . TYR A 1 78 ? 14.716 -10.270 -9.926 1.00 95.50 78 TYR A CA 1
ATOM 632 C C . TYR A 1 78 ? 14.463 -9.909 -8.451 1.00 95.50 78 TYR A C 1
ATOM 634 O O . TYR A 1 78 ? 13.321 -9.645 -8.097 1.00 95.50 78 TYR A O 1
ATOM 642 N N . ILE A 1 79 ? 15.498 -9.824 -7.602 1.00 96.38 79 ILE A N 1
ATOM 643 C CA . ILE A 1 79 ? 15.359 -9.387 -6.201 1.00 96.38 79 ILE A CA 1
ATOM 644 C C . ILE A 1 79 ? 14.915 -7.923 -6.158 1.00 96.38 79 ILE A C 1
ATOM 646 O O . ILE A 1 79 ? 13.936 -7.588 -5.497 1.00 96.38 79 ILE A O 1
ATOM 650 N N . HIS A 1 80 ? 15.566 -7.067 -6.946 1.00 96.38 80 HIS A N 1
ATOM 651 C CA . HIS A 1 80 ? 15.194 -5.658 -7.092 1.00 96.38 80 HIS A CA 1
ATOM 652 C C . HIS A 1 80 ? 13.765 -5.482 -7.629 1.00 96.38 80 HIS A C 1
ATOM 654 O O . HIS A 1 80 ? 13.015 -4.645 -7.135 1.00 96.38 80 HIS A O 1
ATOM 660 N N . ALA A 1 81 ? 13.358 -6.293 -8.609 1.00 95.94 81 ALA A N 1
ATOM 661 C CA . ALA A 1 81 ? 11.986 -6.288 -9.122 1.00 95.94 81 ALA A CA 1
ATOM 662 C C . ALA A 1 81 ? 10.956 -6.750 -8.073 1.00 95.94 81 ALA A C 1
ATOM 664 O O . ALA A 1 81 ? 9.856 -6.195 -7.982 1.00 95.94 81 ALA A O 1
ATOM 665 N N . ASN A 1 82 ? 11.316 -7.748 -7.263 1.00 95.69 82 ASN A N 1
ATOM 666 C CA . ASN A 1 82 ? 10.458 -8.263 -6.202 1.00 95.69 82 ASN A CA 1
ATOM 667 C C . ASN A 1 82 ? 10.240 -7.237 -5.091 1.00 95.69 82 ASN A C 1
ATOM 669 O O . ASN A 1 82 ? 9.141 -7.191 -4.547 1.00 95.69 82 ASN A O 1
ATOM 673 N N . ILE A 1 83 ? 11.229 -6.394 -4.781 1.00 95.88 83 ILE A N 1
ATOM 674 C CA . ILE A 1 83 ? 11.066 -5.302 -3.808 1.00 95.88 83 ILE A CA 1
ATOM 675 C C . ILE A 1 83 ? 9.923 -4.378 -4.237 1.00 95.88 83 ILE A C 1
ATOM 677 O O . ILE A 1 83 ? 9.007 -4.152 -3.452 1.00 95.88 83 ILE A O 1
ATOM 681 N N . ILE A 1 84 ? 9.917 -3.937 -5.500 1.00 96.94 84 ILE A N 1
ATOM 682 C CA . ILE A 1 84 ? 8.856 -3.079 -6.056 1.00 96.94 84 ILE A CA 1
ATOM 683 C C . ILE A 1 84 ? 7.491 -3.758 -5.913 1.00 96.94 84 ILE A C 1
ATOM 685 O O . ILE A 1 84 ? 6.551 -3.171 -5.384 1.00 96.94 84 ILE A O 1
ATOM 689 N N . SER A 1 85 ? 7.398 -5.020 -6.334 1.00 95.25 85 SER A N 1
ATOM 690 C CA . SER A 1 85 ? 6.143 -5.779 -6.276 1.00 95.25 85 SER A CA 1
ATOM 691 C C . SER A 1 85 ? 5.659 -5.957 -4.833 1.00 95.25 85 SER A C 1
ATOM 693 O O . SER A 1 85 ? 4.479 -5.802 -4.548 1.00 95.25 85 SER A O 1
ATOM 695 N N . THR A 1 86 ? 6.575 -6.224 -3.901 1.00 93.88 86 THR A N 1
ATOM 696 C CA . THR A 1 86 ? 6.261 -6.427 -2.480 1.00 93.88 86 THR A CA 1
ATOM 697 C C . THR A 1 86 ? 5.758 -5.143 -1.830 1.00 93.88 86 THR A C 1
ATOM 699 O O . THR A 1 86 ? 4.810 -5.193 -1.051 1.00 93.88 86 THR A O 1
ATOM 702 N N . MET A 1 87 ? 6.353 -3.994 -2.163 1.00 94.25 87 MET A N 1
ATOM 703 C CA . MET A 1 87 ? 5.882 -2.692 -1.685 1.00 94.25 87 MET A CA 1
ATOM 704 C C . MET A 1 87 ? 4.450 -2.418 -2.154 1.00 94.25 87 MET A C 1
ATOM 706 O O . MET A 1 87 ? 3.612 -2.055 -1.336 1.00 94.25 87 MET A O 1
ATOM 710 N N . LEU A 1 88 ? 4.142 -2.679 -3.429 1.00 95.56 88 LEU A N 1
ATOM 711 C CA . LEU A 1 88 ? 2.795 -2.476 -3.973 1.00 95.56 88 LEU A CA 1
ATOM 712 C C . LEU A 1 88 ? 1.769 -3.462 -3.407 1.00 95.56 88 LEU A C 1
ATOM 714 O O . LEU A 1 88 ? 0.677 -3.044 -3.043 1.00 95.56 88 LEU A O 1
ATOM 718 N N . VAL A 1 89 ? 2.113 -4.746 -3.252 1.00 94.56 89 VAL A N 1
ATOM 719 C CA . VAL A 1 89 ? 1.233 -5.730 -2.590 1.00 94.56 89 VAL A CA 1
ATOM 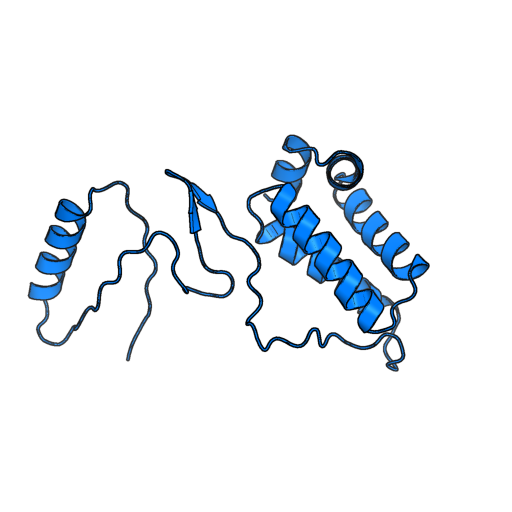720 C C . VAL A 1 89 ? 0.954 -5.319 -1.145 1.00 94.56 89 VAL A C 1
ATOM 722 O O . VAL A 1 89 ? -0.175 -5.423 -0.672 1.00 94.56 89 VAL A O 1
ATOM 725 N N . ARG A 1 90 ? 1.979 -4.851 -0.425 1.00 91.06 90 ARG A N 1
ATOM 726 C CA . ARG A 1 90 ? 1.820 -4.374 0.950 1.00 91.06 90 ARG A CA 1
ATOM 727 C C . ARG A 1 90 ? 0.906 -3.148 1.004 1.00 91.06 90 ARG A C 1
ATOM 729 O O . ARG A 1 90 ? 0.015 -3.123 1.843 1.00 91.06 90 ARG A O 1
ATOM 736 N N . ALA A 1 91 ? 1.108 -2.176 0.118 1.00 92.12 91 ALA A N 1
ATOM 737 C CA . ALA A 1 91 ? 0.252 -1.000 0.004 1.00 92.12 91 ALA A CA 1
ATOM 738 C C . ALA A 1 91 ? -1.196 -1.396 -0.299 1.00 92.12 91 ALA A C 1
ATOM 740 O O . ALA A 1 91 ? -2.106 -0.964 0.399 1.00 92.12 91 ALA A O 1
ATOM 741 N N . ALA A 1 92 ? -1.401 -2.279 -1.280 1.00 93.31 92 ALA A N 1
ATOM 742 C CA . ALA A 1 92 ? -2.721 -2.750 -1.675 1.00 93.31 92 ALA A CA 1
ATOM 743 C C . ALA A 1 92 ? -3.460 -3.405 -0.509 1.00 93.31 92 ALA A C 1
ATOM 745 O O . ALA A 1 92 ? -4.631 -3.132 -0.338 1.00 93.31 92 ALA A O 1
ATOM 746 N N . ARG A 1 93 ? -2.777 -4.197 0.327 1.00 89.00 93 ARG A N 1
ATOM 747 C CA . ARG A 1 93 ? -3.386 -4.871 1.488 1.00 89.00 93 ARG A CA 1
ATOM 748 C C . ARG A 1 93 ? -3.676 -3.957 2.673 1.00 89.00 93 ARG A C 1
ATOM 750 O O . ARG A 1 93 ? -4.543 -4.272 3.477 1.00 89.00 93 ARG A O 1
ATOM 757 N N . LEU A 1 94 ? 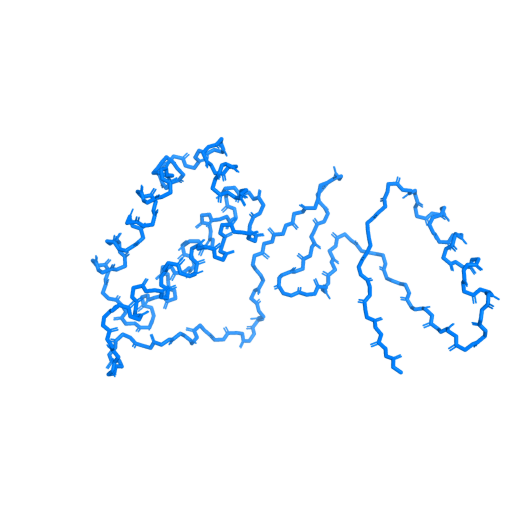-2.872 -2.913 2.859 1.00 85.94 94 LEU A N 1
ATOM 758 C CA . LEU A 1 94 ? -2.911 -2.102 4.076 1.00 85.94 94 LEU A CA 1
ATOM 759 C C . LEU A 1 94 ? -3.692 -0.808 3.908 1.00 85.94 94 LEU A C 1
ATOM 761 O O . LEU A 1 94 ? -4.272 -0.347 4.884 1.00 85.94 94 LEU A O 1
ATOM 765 N N . CYS A 1 95 ? -3.684 -0.209 2.722 1.00 88.06 95 CYS A N 1
ATOM 766 C CA . CYS A 1 95 ? -4.461 0.990 2.450 1.00 88.06 95 CYS A CA 1
ATOM 767 C C . CYS A 1 95 ? -5.927 0.603 2.255 1.00 88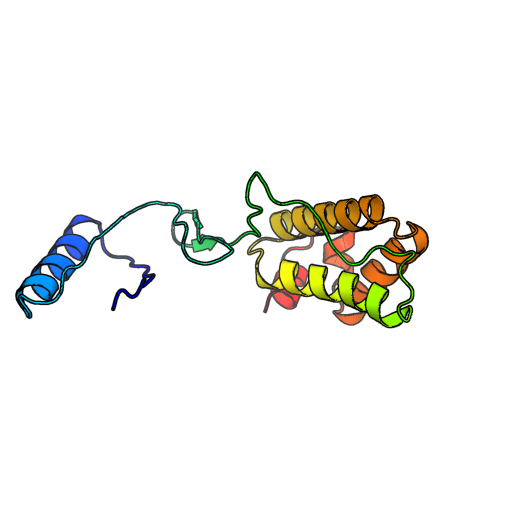.06 95 CYS A C 1
ATOM 769 O O . CYS A 1 95 ? -6.221 -0.330 1.523 1.00 88.06 95 CYS A O 1
ATOM 771 N N . SER A 1 96 ? -6.845 1.294 2.926 1.00 86.69 96 SER A N 1
ATOM 772 C CA . SER A 1 96 ? -8.283 1.027 2.767 1.00 86.69 96 SER A CA 1
ATOM 773 C C . SER A 1 96 ? -8.913 1.784 1.600 1.00 86.69 96 SER A C 1
ATOM 775 O O . SER A 1 96 ? -10.013 1.442 1.181 1.00 86.69 96 SER A O 1
ATOM 777 N N . THR A 1 97 ? -8.260 2.835 1.101 1.00 89.56 97 THR A N 1
ATOM 778 C CA . THR A 1 97 ? -8.774 3.667 0.005 1.00 89.56 97 THR A CA 1
ATOM 779 C C . THR A 1 97 ? -7.784 3.722 -1.147 1.00 89.56 97 THR A C 1
ATOM 781 O O . THR A 1 97 ? -6.571 3.571 -0.950 1.00 89.56 97 THR A O 1
ATOM 784 N N . VAL A 1 98 ? -8.304 3.962 -2.352 1.00 93.75 98 VAL A N 1
ATOM 785 C CA . VAL A 1 98 ? -7.484 4.075 -3.561 1.00 93.75 98 VAL A CA 1
ATOM 786 C C . VAL A 1 98 ? -6.537 5.274 -3.477 1.00 93.75 98 VAL A C 1
ATOM 788 O O . VAL A 1 98 ? -5.402 5.200 -3.944 1.00 93.75 98 VAL A O 1
ATOM 791 N N . GLU A 1 99 ? -6.951 6.349 -2.805 1.00 92.38 99 GLU A N 1
ATOM 792 C CA . GLU A 1 99 ? -6.137 7.540 -2.591 1.00 92.38 99 GLU A CA 1
ATOM 793 C C . GLU A 1 99 ? -4.956 7.260 -1.659 1.00 92.38 99 GLU A C 1
ATOM 795 O O . GLU A 1 99 ? -3.826 7.647 -1.963 1.00 92.38 99 GLU A O 1
ATOM 800 N N . ASP A 1 100 ? -5.176 6.557 -0.541 1.00 89.56 100 ASP A N 1
ATOM 801 C CA . ASP A 1 100 ? -4.067 6.195 0.351 1.00 89.56 100 ASP A CA 1
ATOM 802 C C . ASP A 1 100 ? -3.109 5.217 -0.337 1.00 89.56 100 ASP A C 1
ATOM 804 O O . ASP A 1 100 ? -1.896 5.277 -0.131 1.00 89.56 100 ASP A O 1
ATOM 808 N N . PHE A 1 101 ? -3.637 4.309 -1.161 1.00 94.38 101 PHE A N 1
ATOM 809 C CA . PHE A 1 101 ? -2.816 3.413 -1.964 1.00 94.38 101 PHE A CA 1
ATOM 810 C C . PHE A 1 101 ? -1.966 4.173 -2.982 1.00 94.38 101 PHE A C 1
ATOM 812 O O . PHE A 1 101 ? -0.779 3.876 -3.113 1.00 94.38 101 PHE A O 1
ATOM 819 N N . ASP A 1 102 ? -2.526 5.163 -3.680 1.00 95.00 102 ASP A N 1
ATOM 820 C CA . ASP A 1 102 ? -1.769 5.960 -4.645 1.00 95.00 102 ASP A CA 1
ATOM 821 C C . ASP A 1 102 ? -0.683 6.802 -3.967 1.00 95.00 102 ASP A C 1
ATOM 823 O O . ASP A 1 102 ? 0.461 6.839 -4.427 1.00 95.00 102 ASP A O 1
ATOM 827 N N . MET A 1 103 ? -0.992 7.394 -2.812 1.00 92.00 103 MET A N 1
ATOM 828 C CA . MET A 1 103 ? -0.006 8.100 -1.992 1.00 92.00 103 MET A CA 1
ATOM 829 C C . MET A 1 103 ? 1.136 7.180 -1.549 1.00 92.00 103 MET A C 1
ATOM 831 O O . MET A 1 103 ? 2.311 7.563 -1.589 1.00 92.00 103 MET A O 1
ATOM 835 N N . GLU A 1 104 ? 0.817 5.947 -1.169 1.00 92.81 104 GLU A N 1
ATOM 836 C CA . GLU A 1 104 ? 1.810 4.945 -0.799 1.00 92.81 104 GLU A CA 1
ATOM 837 C C . GLU A 1 104 ? 2.621 4.458 -2.012 1.00 92.81 104 GLU A C 1
ATOM 839 O O . GLU A 1 104 ? 3.841 4.313 -1.929 1.00 92.81 104 GLU A O 1
ATOM 844 N N . ARG A 1 105 ? 1.988 4.287 -3.179 1.00 95.44 105 ARG A N 1
ATOM 845 C CA . ARG A 1 105 ? 2.652 3.971 -4.455 1.00 95.44 105 ARG A CA 1
ATOM 846 C C . ARG A 1 105 ? 3.661 5.056 -4.837 1.00 95.44 105 ARG A C 1
ATOM 848 O O . ARG A 1 105 ? 4.784 4.730 -5.224 1.00 95.44 105 ARG A O 1
ATOM 855 N N . LEU A 1 106 ? 3.280 6.329 -4.726 1.00 94.62 106 LEU A N 1
ATOM 856 C CA . LEU A 1 106 ? 4.163 7.475 -4.966 1.00 94.62 106 LEU A CA 1
ATOM 857 C C . LEU A 1 106 ? 5.321 7.506 -3.963 1.00 94.62 106 LEU A C 1
ATOM 859 O O . LEU A 1 106 ? 6.471 7.736 -4.339 1.00 94.62 106 LEU A O 1
ATOM 863 N N . SER A 1 107 ? 5.038 7.216 -2.694 1.00 92.94 107 SER A N 1
ATOM 864 C CA . SER A 1 107 ? 6.062 7.115 -1.651 1.00 92.94 107 SER A CA 1
ATOM 865 C C . SER A 1 107 ? 7.054 5.988 -1.959 1.00 92.94 107 SER A C 1
ATOM 867 O O . SER A 1 107 ? 8.266 6.196 -1.895 1.00 92.94 107 SER A O 1
ATOM 869 N N . ALA A 1 108 ? 6.566 4.825 -2.397 1.00 94.06 108 ALA A N 1
ATOM 870 C CA . ALA A 1 108 ? 7.393 3.707 -2.836 1.00 94.06 108 ALA A CA 1
ATOM 871 C C . ALA A 1 108 ? 8.285 4.074 -4.030 1.00 94.06 108 ALA A C 1
ATOM 873 O O . ALA A 1 108 ? 9.472 3.742 -4.038 1.00 94.06 108 ALA A O 1
ATOM 874 N N . GLU A 1 109 ? 7.746 4.792 -5.019 1.00 95.69 109 GLU A N 1
ATOM 875 C CA . GLU A 1 109 ? 8.515 5.305 -6.156 1.00 95.69 109 GLU A CA 1
ATOM 876 C C . GLU A 1 109 ? 9.659 6.217 -5.693 1.00 95.69 109 GLU A C 1
ATOM 878 O O . GLU A 1 109 ? 10.808 6.025 -6.099 1.00 95.69 109 GLU A O 1
ATOM 883 N N . MET A 1 110 ? 9.380 7.143 -4.774 1.00 94.38 110 MET A N 1
ATOM 884 C CA . MET A 1 110 ? 10.395 8.028 -4.197 1.00 94.38 110 MET A CA 1
ATOM 885 C C . MET A 1 110 ? 11.477 7.261 -3.433 1.00 94.38 110 MET A C 1
ATOM 887 O O . MET A 1 110 ? 12.665 7.527 -3.620 1.00 94.38 110 MET A O 1
ATOM 891 N N . ILE A 1 111 ? 11.091 6.277 -2.618 1.00 93.88 111 ILE A N 1
ATOM 892 C CA . ILE A 1 111 ? 12.023 5.405 -1.891 1.00 93.88 111 ILE A CA 1
ATOM 893 C C . ILE A 1 111 ? 12.960 4.690 -2.873 1.00 93.88 111 ILE A C 1
ATOM 895 O O . ILE A 1 111 ? 14.177 4.685 -2.681 1.00 93.88 111 ILE A O 1
ATOM 899 N N . LEU A 1 112 ? 12.423 4.126 -3.955 1.00 96.12 112 LEU A N 1
ATOM 900 C CA . LEU A 1 112 ? 13.209 3.437 -4.980 1.00 96.12 112 LEU A CA 1
ATOM 901 C C . LEU A 1 112 ? 14.198 4.383 -5.675 1.00 96.12 112 LEU A C 1
ATOM 903 O O . LEU A 1 112 ? 15.368 4.030 -5.839 1.00 96.12 112 LEU A O 1
ATOM 907 N N . LEU A 1 113 ? 13.761 5.592 -6.037 1.00 95.81 113 LEU A N 1
ATOM 908 C CA . LEU A 1 113 ? 14.621 6.603 -6.660 1.00 95.81 113 LEU A CA 1
ATOM 909 C C . LEU A 1 113 ? 15.782 7.010 -5.745 1.00 95.81 113 LEU A C 1
ATOM 911 O O . LEU A 1 113 ? 16.929 7.041 -6.192 1.00 95.81 113 LEU A O 1
ATOM 915 N N . VAL A 1 114 ? 15.509 7.258 -4.461 1.00 94.19 114 VAL A N 1
ATOM 916 C CA . VAL A 1 114 ? 16.540 7.599 -3.464 1.00 94.19 114 VAL A CA 1
ATOM 917 C C . VAL A 1 114 ? 17.547 6.456 -3.281 1.00 94.19 114 VAL A C 1
ATOM 919 O O . VAL A 1 114 ? 18.731 6.709 -3.075 1.00 94.19 114 VAL A O 1
ATOM 922 N N . ASN A 1 115 ? 17.114 5.201 -3.438 1.00 94.81 115 ASN A N 1
ATOM 923 C CA . ASN A 1 115 ? 17.975 4.013 -3.373 1.00 94.81 115 ASN A CA 1
ATOM 924 C C . ASN A 1 115 ? 18.642 3.648 -4.720 1.00 94.81 115 ASN A C 1
ATOM 926 O O . ASN A 1 115 ? 19.192 2.552 -4.874 1.00 94.81 115 ASN A O 1
ATOM 930 N N . GLY A 1 116 ? 18.604 4.555 -5.703 1.00 95.56 116 GLY A N 1
ATOM 931 C CA . GLY A 1 116 ? 19.343 4.443 -6.963 1.00 95.56 116 GLY A CA 1
ATOM 932 C C . GLY A 1 116 ? 18.675 3.586 -8.040 1.00 95.56 116 GLY A C 1
ATOM 933 O O . GLY A 1 116 ? 19.321 3.240 -9.028 1.00 95.56 116 GLY A O 1
ATOM 934 N N . TYR A 1 117 ? 17.397 3.226 -7.889 1.00 97.44 117 TYR A N 1
ATOM 935 C CA . TYR A 1 117 ? 16.700 2.436 -8.905 1.00 97.44 117 TYR A CA 1
ATOM 936 C C . TYR A 1 117 ? 16.461 3.286 -10.168 1.00 97.44 117 TYR A C 1
ATOM 938 O O . TYR A 1 117 ? 15.940 4.399 -10.073 1.00 97.44 117 TYR A O 1
ATOM 946 N N . PRO A 1 118 ? 16.776 2.783 -11.378 1.00 97.56 118 PRO A N 1
ATOM 947 C CA . PRO A 1 118 ? 16.555 3.532 -12.608 1.00 97.56 118 PRO A CA 1
ATOM 948 C C . PRO A 1 118 ? 15.059 3.795 -12.845 1.00 97.56 118 PRO A C 1
ATOM 950 O O . PRO A 1 118 ? 14.277 2.841 -12.811 1.00 97.56 118 PRO A O 1
ATOM 953 N N . PRO A 1 119 ? 14.639 5.018 -13.224 1.00 97.69 119 PRO A N 1
ATOM 954 C CA . PRO A 1 119 ? 13.222 5.341 -13.434 1.00 97.69 119 PRO A CA 1
ATOM 955 C C . PRO A 1 119 ? 12.512 4.405 -14.421 1.00 97.69 119 PRO A C 1
ATOM 957 O O . PRO A 1 119 ? 11.390 3.965 -14.193 1.00 97.69 119 PRO A O 1
ATOM 960 N N . LYS A 1 120 ? 13.198 4.015 -15.505 1.00 97.56 120 LYS A N 1
ATOM 961 C CA . LYS A 1 120 ? 12.659 3.058 -16.486 1.00 97.56 120 LYS A CA 1
ATOM 962 C C . LYS A 1 120 ? 12.431 1.666 -15.890 1.00 97.56 120 LYS A C 1
ATOM 964 O O . LYS A 1 120 ? 11.497 0.981 -16.296 1.00 97.56 120 LYS A O 1
ATOM 969 N N . PHE A 1 121 ? 13.293 1.243 -14.965 1.00 97.56 121 PHE A N 1
ATOM 970 C CA . PHE A 1 121 ? 13.155 -0.031 -14.262 1.00 97.56 121 PHE A CA 1
ATOM 971 C C . PHE A 1 121 ? 11.956 0.021 -13.314 1.00 97.56 121 PHE A C 1
ATOM 973 O O . PHE A 1 121 ? 11.104 -0.863 -13.377 1.00 97.56 121 PHE A O 1
ATOM 980 N N . ILE A 1 122 ? 11.846 1.095 -12.523 1.00 98.00 122 ILE A N 1
ATOM 981 C CA . ILE A 1 122 ? 10.718 1.324 -11.613 1.00 98.00 122 ILE A CA 1
ATOM 982 C C . ILE A 1 122 ? 9.401 1.305 -12.389 1.00 98.00 122 ILE A C 1
ATOM 984 O O . ILE A 1 122 ? 8.561 0.442 -12.145 1.00 98.00 122 ILE A O 1
ATOM 988 N N . HIS A 1 123 ? 9.264 2.177 -13.392 1.00 97.56 123 HIS A N 1
ATOM 989 C CA . HIS A 1 123 ? 8.042 2.301 -14.182 1.00 97.56 123 HIS A CA 1
ATOM 990 C C . HIS A 1 123 ? 7.632 0.973 -14.829 1.00 97.56 123 HIS A C 1
ATOM 992 O O . HIS A 1 123 ? 6.467 0.588 -14.772 1.00 97.56 123 HIS A O 1
ATOM 998 N N . LYS A 1 124 ? 8.587 0.234 -15.411 1.00 97.88 124 LYS A N 1
ATOM 999 C CA . LYS A 1 124 ? 8.317 -1.081 -16.007 1.00 97.88 124 LYS A CA 1
ATOM 1000 C C . LYS A 1 124 ? 7.747 -2.061 -14.980 1.00 97.88 124 LYS A C 1
ATOM 1002 O O . LYS A 1 124 ? 6.781 -2.755 -15.280 1.00 97.88 124 LYS A O 1
ATOM 1007 N N . HIS A 1 125 ? 8.355 -2.155 -13.801 1.00 97.94 125 HIS A N 1
ATOM 1008 C CA . HIS A 1 125 ? 7.953 -3.142 -12.800 1.00 97.94 125 HIS A CA 1
ATOM 1009 C C . HIS A 1 125 ? 6.672 -2.750 -12.057 1.00 97.94 125 HIS A C 1
ATOM 1011 O O . HIS A 1 125 ? 5.849 -3.627 -11.813 1.00 97.94 125 HIS A O 1
ATOM 1017 N N . MET A 1 126 ? 6.441 -1.459 -11.809 1.00 97.69 126 MET A N 1
ATOM 1018 C CA . MET A 1 126 ? 5.141 -0.972 -11.335 1.00 97.69 126 MET A CA 1
ATOM 1019 C C . MET A 1 126 ? 4.041 -1.251 -12.363 1.00 97.69 126 MET A C 1
ATOM 1021 O O . MET A 1 126 ? 2.995 -1.788 -12.018 1.00 97.69 126 MET A O 1
ATOM 1025 N N . LYS A 1 127 ? 4.303 -1.002 -13.653 1.00 97.56 127 LYS A N 1
ATOM 1026 C CA . LYS A 1 127 ? 3.358 -1.333 -14.726 1.00 97.56 127 LYS A CA 1
ATOM 1027 C C . LYS A 1 127 ? 3.006 -2.805 -14.779 1.00 97.56 127 LYS A C 1
ATOM 1029 O O . LYS A 1 127 ? 1.839 -3.153 -14.912 1.00 97.56 127 LYS A O 1
ATOM 1034 N N . ASN A 1 128 ? 4.012 -3.663 -14.674 1.00 97.12 128 ASN A N 1
ATOM 1035 C CA . ASN A 1 128 ? 3.795 -5.100 -14.689 1.00 97.12 128 ASN A CA 1
ATOM 1036 C C . ASN A 1 128 ? 2.926 -5.560 -13.515 1.00 97.12 128 ASN A C 1
ATOM 1038 O O . ASN A 1 128 ? 2.111 -6.450 -13.720 1.00 97.12 128 ASN A O 1
ATOM 1042 N N . PHE A 1 129 ? 3.063 -4.947 -12.334 1.00 97.19 129 PHE A N 1
ATOM 1043 C CA . PHE A 1 129 ? 2.172 -5.210 -11.205 1.00 97.19 129 PHE A CA 1
ATOM 1044 C C . PHE A 1 129 ? 0.713 -4.920 -11.587 1.00 97.19 129 PHE A C 1
ATOM 1046 O O . PHE A 1 129 ? -0.109 -5.828 -11.555 1.00 97.19 129 PHE A O 1
ATOM 1053 N N . PHE A 1 130 ? 0.395 -3.714 -12.060 1.00 96.69 130 PHE A N 1
ATOM 1054 C CA . PHE A 1 130 ? -0.990 -3.373 -12.409 1.00 96.69 130 PHE A CA 1
ATOM 1055 C C . PHE A 1 130 ? -1.558 -4.226 -13.548 1.00 96.69 130 PHE A C 1
ATOM 1057 O O . PHE A 1 130 ? -2.717 -4.612 -13.492 1.00 96.69 130 PHE A O 1
ATOM 1064 N N . ILE A 1 131 ? -0.749 -4.588 -14.548 1.00 96.62 131 ILE A N 1
ATOM 1065 C CA . ILE A 1 131 ? -1.177 -5.516 -15.609 1.00 96.62 131 ILE A CA 1
ATOM 1066 C C . ILE A 1 131 ? -1.460 -6.913 -15.042 1.00 96.62 131 ILE A C 1
ATOM 1068 O O . ILE A 1 131 ? -2.430 -7.548 -15.436 1.00 96.62 131 ILE A O 1
ATOM 1072 N N . GLN A 1 132 ? -0.611 -7.410 -14.139 1.00 95.62 132 GLN A N 1
ATOM 1073 C CA . GLN A 1 132 ? -0.743 -8.753 -13.573 1.00 95.62 132 GLN A CA 1
ATOM 1074 C C . GLN A 1 132 ? -2.025 -8.918 -12.747 1.00 95.62 132 GLN A C 1
ATOM 1076 O O . GLN A 1 132 ? -2.591 -10.008 -12.738 1.00 95.62 132 GLN A O 1
ATOM 1081 N N . TYR A 1 133 ? -2.461 -7.858 -12.067 1.00 94.31 133 TYR A N 1
ATOM 1082 C CA . TYR A 1 133 ? -3.674 -7.853 -11.247 1.00 94.31 133 TYR A CA 1
ATOM 1083 C C . TYR A 1 133 ? -4.904 -7.285 -11.973 1.00 94.31 133 TYR A C 1
ATOM 1085 O O . TYR A 1 133 ? -5.902 -7.012 -11.322 1.00 94.31 133 TYR A O 1
ATOM 1093 N N . ASP A 1 134 ? -4.830 -7.081 -13.295 1.00 94.94 134 ASP A N 1
ATOM 1094 C CA . ASP A 1 134 ? -5.890 -6.446 -14.101 1.00 94.94 134 ASP A CA 1
ATOM 1095 C C . ASP A 1 134 ? -6.371 -5.094 -13.531 1.00 94.94 134 ASP A C 1
ATOM 1097 O O . ASP A 1 134 ? -7.522 -4.694 -13.647 1.00 94.94 134 ASP A O 1
ATOM 1101 N N . ALA A 1 135 ? -5.448 -4.363 -12.901 1.00 95.06 135 ALA A N 1
ATOM 1102 C CA . ALA A 1 135 ? -5.715 -3.167 -12.112 1.00 95.06 135 ALA A CA 1
ATOM 1103 C C . ALA A 1 135 ? -5.164 -1.889 -12.767 1.00 95.06 135 ALA A C 1
ATOM 1105 O O . ALA A 1 135 ? -4.813 -0.926 -12.088 1.00 95.06 135 ALA A O 1
ATOM 1106 N N . MET A 1 136 ? -5.041 -1.858 -14.098 1.00 95.88 136 MET A N 1
ATOM 1107 C CA . MET A 1 136 ? -4.475 -0.698 -14.804 1.00 95.88 136 MET A CA 1
ATOM 1108 C C . MET A 1 136 ? -5.269 0.593 -14.571 1.00 95.88 136 MET A C 1
ATOM 1110 O O . MET A 1 136 ? -4.654 1.655 -14.469 1.00 95.88 136 MET A O 1
ATOM 1114 N N . ASN A 1 137 ? -6.591 0.494 -14.416 1.00 93.38 137 ASN A N 1
ATOM 1115 C CA . ASN A 1 137 ? -7.469 1.640 -14.167 1.00 93.38 137 ASN A CA 1
ATOM 1116 C C . ASN A 1 137 ? -7.201 2.295 -12.803 1.00 93.38 137 ASN A C 1
ATOM 1118 O O . ASN A 1 137 ? -7.315 3.512 -12.673 1.00 93.38 137 ASN A O 1
ATOM 1122 N N . VAL A 1 138 ? -6.745 1.520 -11.810 1.00 94.44 138 VAL A N 1
ATOM 1123 C CA . VAL A 1 138 ? -6.308 2.055 -10.509 1.00 94.44 138 VAL A CA 1
ATOM 1124 C C . VAL A 1 138 ? -5.145 3.022 -10.701 1.00 94.44 138 VAL A C 1
ATOM 1126 O O . VAL A 1 138 ? -5.103 4.078 -10.082 1.00 94.44 138 VAL A O 1
ATOM 1129 N N . TRP A 1 139 ? -4.204 2.696 -11.590 1.00 93.38 139 TRP A N 1
ATOM 1130 C CA . TRP A 1 139 ? -3.032 3.539 -11.809 1.00 93.38 139 TRP A CA 1
ATOM 1131 C C . TRP A 1 139 ? -3.325 4.769 -12.677 1.00 93.38 139 TRP A C 1
ATOM 1133 O O . TRP A 1 139 ? -2.717 5.818 -12.477 1.00 93.38 139 TRP A O 1
ATOM 1143 N N . THR A 1 140 ? -4.217 4.662 -13.662 1.00 92.56 140 THR A N 1
ATOM 1144 C CA . THR A 1 140 ? -4.487 5.768 -14.595 1.00 92.56 140 THR A CA 1
ATOM 1145 C C . THR A 1 140 ? -5.568 6.723 -14.112 1.00 92.56 140 THR A C 1
ATOM 1147 O O . THR A 1 140 ? -5.491 7.912 -14.413 1.00 92.56 140 THR A O 1
ATOM 1150 N N . GLU A 1 141 ? -6.573 6.211 -13.404 1.00 93.06 141 GLU A N 1
ATOM 1151 C CA . GLU A 1 141 ? -7.824 6.927 -13.127 1.00 93.06 141 GLU A CA 1
ATOM 1152 C C . GLU A 1 141 ? -8.227 6.901 -11.646 1.00 93.06 141 GLU A C 1
ATOM 1154 O O . GLU A 1 141 ? -9.218 7.534 -11.295 1.00 93.06 141 GLU A O 1
ATOM 1159 N N . LEU A 1 142 ? -7.459 6.227 -10.776 1.00 92.50 142 LEU A N 1
ATOM 1160 C CA . LEU A 1 142 ? -7.823 5.993 -9.369 1.00 92.50 142 LEU A CA 1
ATOM 1161 C C . LEU A 1 142 ? -9.197 5.320 -9.237 1.00 92.50 142 LEU A C 1
ATOM 1163 O O . LEU A 1 142 ? -10.004 5.675 -8.381 1.00 92.50 142 LEU A O 1
ATOM 1167 N N . ASP A 1 143 ? -9.465 4.350 -10.112 1.00 94.12 143 ASP A N 1
ATOM 1168 C CA . ASP A 1 143 ? -10.746 3.654 -10.132 1.00 94.12 143 ASP A CA 1
ATOM 1169 C C . ASP A 1 143 ? -10.983 2.853 -8.841 1.00 94.12 143 ASP A C 1
ATOM 1171 O O . ASP A 1 143 ? -10.227 1.934 -8.508 1.00 94.12 143 ASP A O 1
ATOM 1175 N N . ILE A 1 144 ? -12.048 3.214 -8.123 1.00 93.62 144 ILE A N 1
ATOM 1176 C CA . ILE A 1 144 ? -12.381 2.654 -6.808 1.00 93.62 144 ILE A CA 1
ATOM 1177 C C . ILE A 1 144 ? -12.824 1.193 -6.938 1.00 93.62 144 ILE A C 1
ATOM 1179 O O . ILE A 1 144 ? -12.372 0.356 -6.164 1.00 93.62 144 ILE A O 1
ATOM 1183 N N . GLU A 1 145 ? -13.659 0.865 -7.928 1.00 93.19 145 GLU A N 1
ATOM 1184 C CA . GLU A 1 145 ? -14.206 -0.489 -8.098 1.00 93.19 145 GLU A CA 1
ATOM 1185 C C . GLU A 1 145 ? -13.095 -1.505 -8.403 1.00 93.19 145 GLU A C 1
ATOM 1187 O O . GLU A 1 145 ? -13.013 -2.569 -7.786 1.00 93.19 145 GLU A O 1
ATOM 1192 N N . THR A 1 146 ? -12.177 -1.152 -9.303 1.00 92.56 146 THR A N 1
ATOM 1193 C CA . THR A 1 146 ? -10.999 -1.967 -9.612 1.00 92.56 146 THR A CA 1
ATOM 1194 C C . THR A 1 146 ? -10.067 -2.065 -8.400 1.00 92.56 146 THR A C 1
ATOM 1196 O O . THR A 1 146 ? -9.473 -3.116 -8.154 1.00 92.56 146 THR A O 1
ATOM 1199 N N . TYR A 1 147 ? -9.934 -0.994 -7.610 1.00 94.31 147 TYR A N 1
ATOM 1200 C CA . TYR A 1 147 ? -9.114 -1.026 -6.402 1.00 94.31 147 TYR A CA 1
ATOM 1201 C C . TYR A 1 147 ? -9.691 -1.954 -5.327 1.00 94.31 147 TYR A C 1
ATOM 1203 O O . TYR A 1 147 ? -8.939 -2.712 -4.720 1.00 94.31 147 TYR A O 1
ATOM 1211 N N . GLU A 1 148 ? -11.009 -1.969 -5.130 1.00 91.44 148 GLU A N 1
ATOM 1212 C CA . GLU A 1 148 ? -11.663 -2.902 -4.206 1.00 91.44 148 GLU A CA 1
ATOM 1213 C C . GLU A 1 148 ? -11.400 -4.366 -4.594 1.00 91.44 148 GLU A C 1
ATOM 1215 O O . GLU A 1 148 ? -11.207 -5.211 -3.720 1.00 91.44 148 GLU A O 1
ATOM 1220 N N . GLN A 1 149 ? -11.316 -4.683 -5.889 1.00 92.06 149 GLN A N 1
ATOM 1221 C CA . GLN A 1 149 ? -10.936 -6.023 -6.359 1.00 92.06 149 GLN A CA 1
ATOM 1222 C C . GLN A 1 149 ? -9.458 -6.348 -6.107 1.00 92.06 149 GLN A C 1
ATOM 1224 O O . GLN A 1 149 ? -9.125 -7.498 -5.844 1.00 92.06 149 GLN A O 1
ATOM 1229 N N . LEU A 1 150 ? -8.572 -5.349 -6.184 1.00 90.19 150 LEU A N 1
ATOM 1230 C CA . LEU A 1 150 ? -7.142 -5.491 -5.887 1.00 90.19 150 LEU A CA 1
ATOM 1231 C C . LEU A 1 150 ? -6.862 -5.625 -4.377 1.00 90.19 150 LEU A C 1
ATOM 1233 O O . LEU A 1 150 ? -5.877 -6.256 -3.987 1.00 90.19 150 LEU A O 1
ATOM 1237 N N . HIS A 1 151 ? -7.681 -4.979 -3.545 1.00 87.88 151 HIS A N 1
ATOM 1238 C CA . HIS A 1 151 ? -7.543 -4.944 -2.089 1.00 87.88 151 HIS A CA 1
ATOM 1239 C C . HIS A 1 151 ? -7.955 -6.267 -1.418 1.00 87.88 151 HIS A C 1
ATOM 1241 O O . HIS A 1 151 ? -7.340 -6.659 -0.422 1.00 87.88 151 HIS A O 1
ATOM 1247 N N . ASN A 1 152 ? -8.974 -6.943 -1.967 1.00 76.38 152 ASN A N 1
ATOM 1248 C CA . ASN A 1 152 ? -9.540 -8.202 -1.458 1.00 76.38 152 ASN A CA 1
ATOM 1249 C C . ASN A 1 152 ? -8.766 -9.450 -1.917 1.00 76.38 152 ASN A C 1
ATOM 1251 O O . ASN A 1 152 ? -8.657 -10.398 -1.102 1.00 76.38 152 ASN A O 1
#

Secondary structure (DSSP, 8-state):
---------SS-HHHHHHHHHHHHTS-TT--------SB---SSSPPEEETTEEE--PPPPTT----PPPTTSSS-HHHHHHHHHHHHHHHHHH-SSHHHHHHHHHHHHHHHHHTT--HHHHHHHHHHHHHHTT-HHHHHH--HHHHHHHH-

Radius of gyration: 20.41 Å; chains: 1; bounding box: 47×22×58 Å

pLDDT: mean 83.77, std 13.16, range [55.06, 98.0]